Protein AF-A0A2B7ZY44-F1 (afdb_monomer)

Mean predicted aligned error: 7.2 Å

Sequence (110 aa):
MVDVSFASPPEVPRKINFAGMVLTLSEAARRDIQHDVNLICGHEKYFNVKAERAKTYFPIIKQIFEREGLPEDFKYLAIQESALIGDAVSVSNAVGFWQFKDYTAREIGL

Nearest PDB structures (foldseek):
  8rhf-assembly1_B  TM=7.765E-01  e=8.095E-03  Pseudomonas aeruginosa
  8rhi-assembly1_B  TM=7.662E-01  e=9.803E-03  Pseudomonas aeruginosa
  8rhf-assembly2_A  TM=7.802E-01  e=1.265E-02  Pseudomonas aeruginosa
  8rhi-assembly1_A  TM=7.709E-01  e=1.741E-02  Pseudomonas aeruginosa
  8rhe-assembly2_B  TM=8.180E-01  e=3.992E-02  Pseudomonas aeruginosa

Radius of gyration: 16.09 Å; Cα contacts (8 Å, |Δi|>4): 109; chains: 1; bounding box: 40×32×36 Å

Secondary structure (DSSP, 8-state):
------SSPPPPPSEEEETTEEEE--HHHHHHHHHHHHHHHH-HHHHHHHHHHHHHHHHHHHHHHHHHT--GGGHHHHHHHHTT-TT-B-TT-EETTTTEEHHHHHHTT-

pLDDT: mean 84.6, std 13.97, range [46.88, 97.88]

Solvent-accessible surface area (backbone atoms only — not comparable to full-atom values): 6456 Å² total; per-residue (Å²): 135,84,81,85,74,69,98,59,67,78,80,64,64,56,61,47,80,54,69,93,38,81,46,74,52,50,76,65,55,34,52,56,52,36,51,52,45,44,57,47,59,71,36,53,71,64,42,47,57,43,51,56,42,44,68,68,45,46,66,57,52,44,57,51,25,61,73,73,72,45,57,68,59,58,62,58,50,25,45,72,60,35,53,61,30,69,81,36,67,48,100,80,56,18,43,22,32,70,43,50,37,65,77,59,34,56,75,75,77,91

Structure (mmCIF, N/CA/C/O backbone):
data_AF-A0A2B7ZY44-F1
#
_entry.id   AF-A0A2B7ZY44-F1
#
loop_
_atom_site.group_PDB
_atom_site.id
_atom_site.type_symbol
_atom_site.label_atom_id
_atom_site.label_alt_id
_atom_site.label_comp_id
_atom_site.label_asym_id
_atom_site.label_entity_id
_atom_site.label_seq_id
_atom_site.pdbx_PDB_ins_code
_atom_site.Cartn_x
_atom_site.Cartn_y
_atom_site.Cartn_z
_atom_site.occupancy
_atom_site.B_iso_or_equiv
_atom_site.auth_seq_id
_atom_site.auth_comp_id
_atom_site.auth_asym_id
_atom_site.auth_atom_id
_atom_site.pdbx_PDB_model_num
ATOM 1 N N . MET A 1 1 ? 14.589 -7.736 17.631 1.00 46.88 1 MET A N 1
ATOM 2 C CA . MET A 1 1 ? 14.375 -7.022 16.357 1.00 46.88 1 MET A CA 1
ATOM 3 C C . MET A 1 1 ? 14.552 -8.062 15.265 1.00 46.88 1 MET A C 1
ATOM 5 O O . MET A 1 1 ? 15.620 -8.652 15.211 1.00 46.88 1 MET A O 1
ATOM 9 N N . VAL A 1 2 ? 13.487 -8.421 14.544 1.00 48.19 2 VAL A N 1
ATOM 10 C CA . VAL A 1 2 ? 13.581 -9.408 13.454 1.00 48.19 2 VAL A CA 1
ATOM 11 C C . VAL A 1 2 ? 13.932 -8.624 12.205 1.00 48.19 2 VAL A C 1
ATOM 13 O O . VAL A 1 2 ? 13.101 -7.850 11.736 1.00 48.19 2 VAL A O 1
ATOM 16 N N . ASP A 1 3 ? 15.159 -8.786 11.727 1.00 55.78 3 ASP A N 1
ATOM 17 C CA . ASP A 1 3 ? 15.598 -8.165 10.486 1.00 55.78 3 ASP A CA 1
ATOM 18 C C . ASP A 1 3 ? 14.873 -8.842 9.324 1.00 55.78 3 ASP A C 1
ATOM 20 O O . ASP A 1 3 ? 14.974 -10.061 9.155 1.00 55.78 3 ASP A O 1
ATOM 24 N N . VAL A 1 4 ? 14.068 -8.089 8.576 1.00 59.41 4 VAL A N 1
ATOM 25 C CA . VAL A 1 4 ? 13.436 -8.620 7.368 1.00 59.41 4 VAL A CA 1
ATOM 26 C C . VAL A 1 4 ? 14.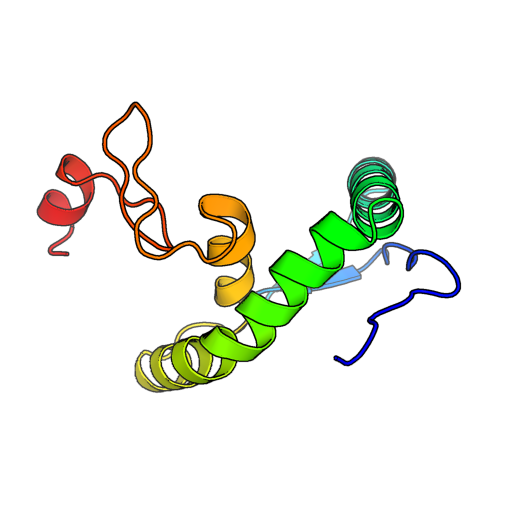374 -8.314 6.212 1.00 59.41 4 VAL A C 1
ATOM 28 O O . VAL A 1 4 ? 14.156 -7.384 5.440 1.00 59.41 4 VAL A O 1
ATOM 31 N N . SER A 1 5 ? 15.445 -9.097 6.116 1.00 57.38 5 SER A N 1
ATOM 32 C CA . SER A 1 5 ? 16.387 -9.014 5.008 1.00 57.38 5 SER A CA 1
ATOM 33 C C . SER A 1 5 ? 15.917 -9.907 3.859 1.00 57.38 5 SER A C 1
ATOM 35 O O . SER A 1 5 ? 15.656 -11.103 4.016 1.00 57.38 5 SER A O 1
ATOM 37 N N . PHE A 1 6 ? 15.778 -9.319 2.671 1.00 59.75 6 PHE A N 1
ATOM 38 C CA . PHE A 1 6 ? 15.565 -10.086 1.448 1.00 59.75 6 PHE A CA 1
ATOM 39 C C . PHE A 1 6 ? 16.926 -10.455 0.859 1.00 59.75 6 PHE A C 1
ATOM 41 O O . PHE A 1 6 ? 17.719 -9.574 0.544 1.00 59.75 6 PHE A O 1
ATOM 48 N N . ALA A 1 7 ? 17.188 -11.751 0.655 1.00 65.69 7 ALA A N 1
ATOM 49 C CA . ALA A 1 7 ? 18.392 -12.208 -0.051 1.00 65.69 7 ALA A CA 1
ATOM 50 C C . ALA A 1 7 ? 18.439 -11.711 -1.516 1.00 65.69 7 ALA A C 1
ATOM 52 O O . ALA A 1 7 ? 19.513 -11.545 -2.084 1.00 65.69 7 ALA A O 1
ATOM 53 N N . SER A 1 8 ? 17.266 -11.459 -2.110 1.00 76.00 8 SER A N 1
ATOM 54 C CA . SER A 1 8 ? 17.044 -10.754 -3.378 1.00 76.00 8 SER A CA 1
ATOM 55 C C . SER A 1 8 ? 15.618 -10.183 -3.376 1.00 76.00 8 SER A C 1
ATOM 57 O O . SER A 1 8 ? 14.734 -10.827 -2.798 1.00 76.00 8 SER A O 1
ATOM 59 N N . PRO A 1 9 ? 15.350 -9.023 -4.012 1.00 85.50 9 PRO A N 1
ATOM 60 C CA . PRO A 1 9 ? 13.987 -8.535 -4.200 1.00 85.50 9 PRO A CA 1
ATOM 61 C C . PRO A 1 9 ? 13.110 -9.590 -4.899 1.00 85.50 9 PRO A C 1
ATOM 63 O O . PRO A 1 9 ? 13.607 -10.302 -5.778 1.00 85.50 9 PRO A O 1
ATOM 66 N N . PRO A 1 10 ? 11.824 -9.717 -4.523 1.00 91.50 10 PRO A N 1
ATOM 67 C CA . PRO A 1 10 ? 10.913 -10.652 -5.170 1.00 91.50 10 PRO A CA 1
ATOM 68 C C . PRO A 1 10 ? 10.600 -10.224 -6.609 1.00 91.50 10 PRO A C 1
ATOM 70 O O . PRO A 1 10 ? 10.534 -9.033 -6.921 1.00 91.50 10 PRO A O 1
ATOM 73 N N . GLU A 1 11 ? 10.357 -11.202 -7.483 1.00 94.88 11 GLU A N 1
ATOM 74 C CA . GLU A 1 11 ? 9.883 -10.931 -8.841 1.00 94.88 11 GLU A CA 1
ATOM 75 C C . GLU A 1 11 ? 8.369 -10.705 -8.876 1.00 94.88 11 GLU A C 1
ATOM 77 O O . GLU A 1 11 ? 7.589 -11.465 -8.294 1.00 94.88 11 GLU A O 1
ATOM 82 N N . VAL A 1 12 ? 7.937 -9.682 -9.613 1.00 96.00 12 VAL A N 1
ATOM 83 C CA . VAL A 1 12 ? 6.521 -9.357 -9.793 1.00 96.00 12 VAL A CA 1
ATOM 84 C C . VAL A 1 12 ? 5.872 -10.374 -10.740 1.00 96.00 12 VAL A C 1
ATOM 86 O O . VAL A 1 12 ? 6.234 -10.452 -11.928 1.00 96.00 12 VAL A O 1
ATOM 89 N N . PRO A 1 13 ? 4.879 -11.151 -10.269 1.00 96.81 13 PRO A N 1
ATOM 90 C CA . PRO A 1 13 ? 4.237 -12.172 -11.084 1.00 96.81 13 PRO A CA 1
ATOM 91 C C . PRO A 1 13 ? 3.311 -11.546 -12.134 1.00 96.81 13 PRO A C 1
ATOM 93 O O . PRO A 1 13 ? 2.869 -10.408 -12.020 1.00 96.81 13 PRO A O 1
ATOM 96 N N . ARG A 1 14 ? 2.953 -12.318 -13.166 1.00 97.25 14 ARG A N 1
ATOM 97 C CA . ARG A 1 14 ? 1.976 -11.883 -14.182 1.00 97.25 14 ARG A CA 1
ATOM 98 C C . ARG A 1 14 ? 0.540 -11.840 -13.661 1.00 97.25 14 ARG A C 1
ATOM 100 O O . ARG A 1 14 ? -0.286 -11.119 -14.214 1.00 97.25 14 ARG A O 1
ATOM 107 N N . LYS A 1 15 ? 0.223 -12.634 -12.640 1.00 97.44 15 LYS A N 1
ATOM 108 C CA . LYS A 1 15 ? -1.103 -12.684 -12.024 1.00 97.44 15 LYS A CA 1
ATOM 109 C C . LYS A 1 15 ? -0.983 -12.450 -10.528 1.00 97.44 15 LYS A C 1
ATOM 111 O O . LYS A 1 15 ? -0.124 -13.058 -9.896 1.00 97.44 15 LYS A O 1
ATOM 116 N N . ILE A 1 16 ? -1.865 -11.620 -9.987 1.00 95.25 16 ILE A N 1
ATOM 117 C CA . ILE A 1 16 ? -2.006 -11.387 -8.547 1.00 95.25 16 ILE A CA 1
ATOM 118 C C . ILE A 1 16 ? -3.476 -11.514 -8.157 1.00 95.25 16 ILE A C 1
ATOM 120 O O . ILE A 1 16 ? -4.357 -11.200 -8.956 1.00 95.25 16 ILE A O 1
ATOM 124 N N . ASN A 1 17 ? -3.737 -11.992 -6.943 1.00 94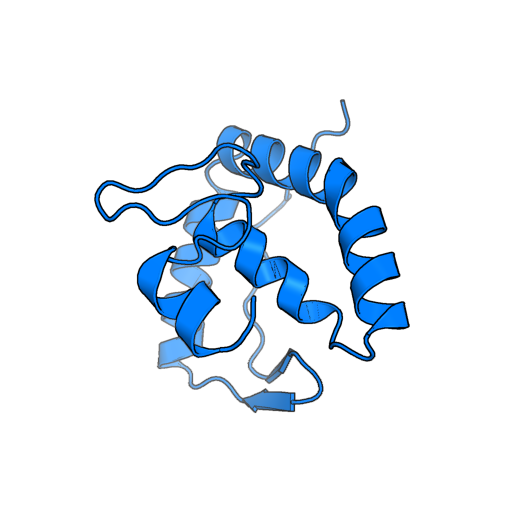.69 17 ASN A N 1
ATOM 125 C CA . ASN A 1 17 ? -5.054 -11.878 -6.327 1.00 94.69 17 ASN A CA 1
ATOM 126 C C . ASN A 1 17 ? -5.036 -10.638 -5.431 1.00 94.69 17 ASN A C 1
ATOM 128 O O . ASN A 1 17 ? -4.112 -10.489 -4.634 1.00 94.69 17 ASN A O 1
ATOM 132 N N . PHE A 1 18 ? -6.006 -9.749 -5.605 1.00 92.88 18 PHE A N 1
ATOM 133 C CA . PHE A 1 18 ? -6.153 -8.554 -4.790 1.00 92.88 18 PHE A CA 1
ATOM 134 C C . PHE A 1 18 ? -7.631 -8.232 -4.604 1.00 92.88 18 PHE A C 1
ATOM 136 O O . PHE A 1 18 ? -8.361 -8.056 -5.581 1.00 92.88 18 PHE A O 1
ATOM 143 N N . ALA A 1 19 ? -8.071 -8.152 -3.352 1.00 91.44 19 ALA A N 1
ATOM 144 C CA . ALA A 1 19 ? -9.446 -7.857 -2.964 1.00 91.44 19 ALA A CA 1
ATOM 145 C C . ALA A 1 19 ? -10.481 -8.769 -3.657 1.00 91.44 19 ALA A C 1
ATOM 147 O O . ALA A 1 19 ? -11.537 -8.320 -4.096 1.00 91.44 19 ALA A O 1
ATOM 148 N N . GLY A 1 20 ? -10.153 -10.060 -3.796 1.00 90.12 20 GLY A N 1
ATOM 149 C CA . GLY A 1 20 ? -11.003 -11.054 -4.462 1.00 90.12 20 GLY A CA 1
ATOM 150 C C . GLY A 1 20 ? -10.973 -11.005 -5.995 1.00 90.12 20 GLY A C 1
ATOM 151 O O . GLY A 1 20 ? -11.672 -11.783 -6.642 1.00 90.12 20 GLY A O 1
ATOM 152 N N . MET A 1 21 ? -10.161 -10.129 -6.591 1.00 93.06 21 MET A N 1
ATOM 153 C CA . MET A 1 21 ? -9.986 -10.021 -8.037 1.00 93.06 21 MET A CA 1
ATOM 154 C C . MET A 1 21 ? -8.676 -10.665 -8.480 1.00 93.06 21 MET A C 1
ATOM 156 O O . MET A 1 21 ? -7.616 -10.415 -7.909 1.00 93.06 21 MET A O 1
ATOM 160 N N . VAL A 1 22 ? -8.722 -11.439 -9.566 1.00 95.88 22 VAL A N 1
ATOM 161 C CA . VAL A 1 22 ? -7.509 -11.911 -10.245 1.00 95.88 22 VAL A CA 1
ATOM 162 C C . VAL A 1 22 ? -7.087 -10.867 -11.271 1.00 95.88 22 VAL A C 1
ATOM 164 O O . VAL A 1 22 ? -7.677 -10.757 -12.346 1.00 95.88 22 VAL A O 1
ATOM 167 N N . LEU A 1 23 ? -6.040 -10.114 -10.955 1.00 94.88 23 LEU A N 1
ATOM 168 C CA . LEU A 1 23 ? -5.465 -9.124 -11.857 1.00 94.88 23 LEU A CA 1
ATOM 169 C C . LEU A 1 23 ? -4.417 -9.797 -12.742 1.00 94.88 23 LEU A C 1
ATOM 171 O O . LEU A 1 23 ? -3.544 -10.514 -12.254 1.00 94.88 23 LEU A O 1
ATOM 175 N N . THR A 1 24 ? -4.493 -9.559 -14.051 1.00 97.25 24 THR A N 1
ATOM 176 C CA . THR A 1 24 ? -3.451 -9.963 -15.004 1.00 97.25 24 THR A CA 1
ATOM 177 C C . THR A 1 24 ? -2.670 -8.725 -15.417 1.00 97.25 24 THR A C 1
ATOM 179 O O . THR A 1 24 ? -3.207 -7.839 -16.075 1.00 97.25 24 THR A O 1
ATOM 182 N N . LEU A 1 25 ? -1.402 -8.667 -15.026 1.00 96.81 25 LEU A N 1
ATOM 183 C CA . LEU A 1 25 ? -0.530 -7.527 -15.267 1.00 96.81 25 LEU A CA 1
ATOM 184 C C . LEU A 1 25 ? 0.068 -7.602 -16.675 1.00 96.81 25 LEU A C 1
ATOM 186 O O . LEU A 1 25 ? 0.521 -8.661 -17.121 1.00 96.81 25 LEU A O 1
ATOM 190 N N . SER A 1 26 ? 0.076 -6.467 -17.375 1.00 97.88 26 SER A N 1
ATOM 191 C CA . SER A 1 26 ? 0.816 -6.323 -18.629 1.00 97.88 26 SER A CA 1
ATOM 192 C C . SER A 1 26 ? 2.320 -6.309 -18.356 1.00 97.88 26 SER A C 1
ATOM 194 O O . SER A 1 26 ? 2.759 -5.978 -17.257 1.00 97.88 26 SER A O 1
ATOM 196 N N . GLU A 1 27 ? 3.138 -6.613 -19.362 1.00 97.19 27 GLU A N 1
ATOM 197 C CA . GLU A 1 27 ? 4.598 -6.567 -19.197 1.00 97.19 27 GLU A CA 1
ATOM 198 C C . GLU A 1 27 ? 5.113 -5.156 -18.874 1.00 97.19 27 GLU A C 1
ATOM 200 O O . GLU A 1 27 ? 6.122 -5.021 -18.192 1.00 97.19 27 GLU A O 1
ATOM 205 N N . ALA A 1 28 ? 4.416 -4.104 -19.317 1.00 97.50 28 ALA A N 1
ATOM 206 C CA . ALA A 1 28 ? 4.721 -2.735 -18.903 1.00 97.50 28 ALA A CA 1
ATOM 207 C C . ALA A 1 28 ? 4.461 -2.538 -17.403 1.00 97.50 28 ALA A C 1
ATOM 209 O O . ALA A 1 28 ? 5.389 -2.213 -16.673 1.00 97.50 28 ALA A O 1
ATOM 210 N N . ALA A 1 29 ? 3.254 -2.870 -16.930 1.00 96.50 29 ALA A N 1
ATOM 211 C CA . ALA A 1 29 ? 2.903 -2.750 -15.516 1.00 96.50 29 ALA A CA 1
ATOM 212 C C . ALA A 1 29 ? 3.824 -3.585 -14.614 1.00 96.50 29 ALA A C 1
ATOM 214 O O . ALA A 1 29 ? 4.225 -3.133 -13.548 1.00 96.50 29 ALA A O 1
ATOM 215 N N . ARG A 1 30 ? 4.211 -4.793 -15.045 1.00 97.88 30 ARG A N 1
ATOM 216 C CA . ARG A 1 30 ? 5.167 -5.627 -14.303 1.00 97.88 30 ARG A CA 1
ATOM 217 C C . ARG A 1 30 ? 6.529 -4.959 -14.161 1.00 97.88 30 ARG A C 1
ATOM 219 O O . ARG A 1 30 ? 7.109 -5.052 -13.088 1.00 97.88 30 ARG A O 1
ATOM 226 N N . ARG A 1 31 ? 7.038 -4.298 -15.207 1.00 97.75 31 ARG A N 1
ATOM 227 C CA . ARG A 1 31 ? 8.312 -3.564 -15.129 1.00 97.75 31 ARG A CA 1
ATOM 228 C C . ARG A 1 31 ? 8.224 -2.384 -14.171 1.00 97.75 31 ARG A C 1
ATOM 230 O O . ARG A 1 31 ? 9.132 -2.221 -13.363 1.00 97.75 31 ARG A O 1
ATOM 237 N N . ASP A 1 32 ? 7.137 -1.621 -14.236 1.00 97.31 32 ASP A N 1
ATOM 238 C CA . ASP A 1 32 ? 6.936 -0.455 -13.373 1.00 97.31 32 ASP A CA 1
ATOM 239 C C . ASP A 1 32 ? 6.842 -0.889 -11.900 1.00 97.31 32 ASP A C 1
ATOM 241 O O . ASP A 1 32 ? 7.590 -0.408 -11.055 1.00 97.31 32 ASP A O 1
ATOM 245 N N . ILE A 1 33 ? 6.031 -1.910 -11.603 1.00 95.94 33 ILE A N 1
ATOM 246 C CA . ILE A 1 33 ? 5.912 -2.459 -10.244 1.00 95.94 33 ILE A CA 1
ATOM 247 C C . ILE A 1 33 ? 7.239 -3.087 -9.790 1.00 95.94 33 ILE A C 1
ATOM 249 O O . ILE A 1 33 ? 7.616 -2.954 -8.629 1.00 95.94 33 ILE A O 1
ATOM 253 N N . GLN A 1 34 ? 7.983 -3.759 -10.677 1.00 97.12 34 GLN A N 1
ATOM 254 C CA . GLN A 1 34 ? 9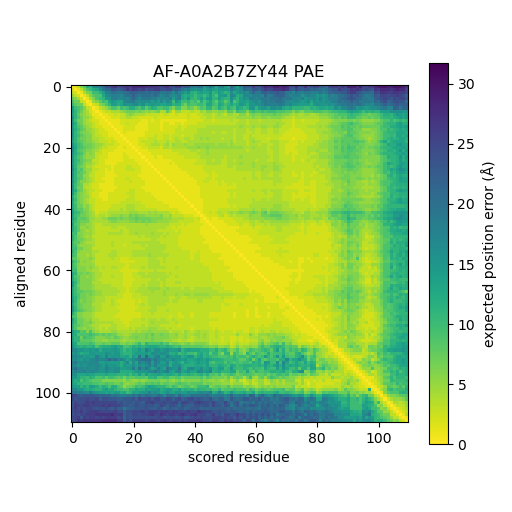.280 -4.345 -10.321 1.00 97.12 34 GLN A CA 1
ATOM 255 C C . GLN A 1 34 ? 10.300 -3.268 -9.951 1.00 97.12 34 GLN A C 1
ATOM 257 O O . GLN A 1 34 ? 11.102 -3.474 -9.040 1.00 97.12 34 GLN A O 1
ATOM 262 N N . HIS A 1 35 ? 10.277 -2.126 -10.640 1.00 96.19 35 HIS A N 1
ATOM 263 C CA . HIS A 1 35 ? 11.115 -0.987 -10.293 1.00 96.19 35 HIS A CA 1
ATOM 264 C C . HIS A 1 35 ? 10.839 -0.523 -8.857 1.00 96.19 35 HIS A C 1
ATOM 266 O O . HIS A 1 35 ? 11.775 -0.426 -8.062 1.00 96.19 35 HIS A O 1
ATOM 272 N N . ASP A 1 36 ? 9.567 -0.357 -8.493 1.00 93.69 36 ASP A N 1
ATOM 273 C CA . ASP A 1 36 ? 9.167 0.028 -7.136 1.00 93.69 36 ASP A CA 1
ATOM 274 C C . ASP A 1 36 ? 9.552 -1.029 -6.092 1.00 93.69 36 ASP A C 1
ATOM 276 O O . ASP A 1 36 ? 10.088 -0.691 -5.035 1.00 93.69 36 ASP A O 1
ATOM 280 N N . VAL A 1 37 ? 9.351 -2.317 -6.392 1.00 93.62 37 VAL A N 1
ATOM 281 C CA . VAL A 1 37 ? 9.773 -3.430 -5.522 1.00 93.62 37 VAL A CA 1
ATOM 282 C C . VAL A 1 37 ? 11.277 -3.373 -5.261 1.00 93.62 37 VAL A C 1
ATOM 284 O O . VAL A 1 37 ? 11.706 -3.465 -4.111 1.00 93.62 37 VAL A O 1
ATOM 287 N N . ASN A 1 38 ? 12.083 -3.156 -6.301 1.00 93.38 38 ASN A N 1
ATOM 288 C CA . ASN A 1 38 ? 13.533 -3.054 -6.170 1.00 93.38 38 ASN A CA 1
ATOM 289 C C . ASN A 1 38 ? 13.942 -1.845 -5.314 1.00 93.38 38 ASN A C 1
ATOM 291 O O . ASN A 1 38 ? 14.805 -1.980 -4.447 1.00 93.38 38 ASN A O 1
ATOM 295 N N . LEU A 1 39 ? 13.309 -0.683 -5.513 1.00 91.75 39 LEU A N 1
ATOM 296 C CA . LEU A 1 39 ? 13.571 0.523 -4.718 1.00 91.75 39 LEU A CA 1
ATOM 297 C C . LEU A 1 39 ? 13.197 0.346 -3.243 1.00 91.75 39 LEU A C 1
ATOM 299 O O . LEU A 1 39 ? 13.914 0.818 -2.359 1.00 91.75 39 LEU A O 1
ATOM 303 N N . ILE A 1 40 ? 12.077 -0.320 -2.966 1.00 89.44 40 ILE A N 1
ATOM 304 C CA . ILE A 1 40 ? 11.603 -0.572 -1.604 1.00 89.44 40 ILE A CA 1
ATOM 305 C C . ILE A 1 40 ? 12.524 -1.572 -0.897 1.00 89.44 40 ILE A C 1
ATOM 307 O O . ILE A 1 40 ? 12.958 -1.306 0.223 1.00 89.44 40 ILE A O 1
ATOM 311 N N . CYS A 1 41 ? 12.857 -2.691 -1.546 1.00 87.75 41 CYS A N 1
ATOM 312 C CA . CYS A 1 41 ? 13.737 -3.718 -0.984 1.00 87.75 41 CYS A CA 1
ATOM 313 C C . CYS A 1 41 ? 15.194 -3.247 -0.857 1.00 87.75 41 CYS A C 1
ATOM 315 O O . CYS A 1 41 ? 15.890 -3.685 0.053 1.00 87.75 41 CYS A O 1
ATOM 317 N N . GLY A 1 42 ? 15.652 -2.336 -1.723 1.00 87.81 42 GLY A N 1
ATOM 318 C CA . GLY A 1 42 ? 16.990 -1.741 -1.644 1.00 87.81 42 GLY A CA 1
ATOM 319 C C . GLY A 1 42 ? 17.180 -0.774 -0.468 1.00 87.81 42 GLY A C 1
ATOM 320 O O . GLY A 1 42 ? 18.313 -0.501 -0.078 1.00 87.81 42 GLY A O 1
ATOM 321 N N . HIS A 1 43 ? 16.094 -0.277 0.134 1.00 89.31 43 HIS A N 1
ATOM 322 C CA . HIS A 1 43 ? 16.127 0.617 1.294 1.00 89.31 43 HIS A CA 1
ATOM 323 C C . HIS A 1 43 ? 15.686 -0.104 2.577 1.00 89.31 43 HIS A C 1
ATOM 325 O O . HIS A 1 43 ? 14.620 0.170 3.133 1.00 89.31 43 HIS A O 1
ATOM 331 N N . GLU A 1 44 ? 16.543 -0.988 3.090 1.00 86.56 44 GLU A N 1
ATOM 332 C CA . GLU A 1 44 ? 16.267 -1.874 4.234 1.00 86.56 44 GLU A CA 1
ATOM 333 C C . GLU A 1 44 ? 15.684 -1.149 5.457 1.00 86.56 44 GLU A C 1
ATOM 335 O O . GLU A 1 44 ? 14.651 -1.547 5.991 1.00 86.56 44 GLU A O 1
ATOM 340 N N . LYS A 1 45 ? 16.265 -0.013 5.868 1.00 87.38 45 LYS A N 1
ATOM 341 C CA . LYS A 1 45 ? 15.747 0.768 7.006 1.00 87.38 45 LYS A CA 1
ATOM 342 C C . LYS A 1 45 ? 14.312 1.254 6.776 1.00 87.38 45 LYS A C 1
ATOM 344 O O . LYS A 1 45 ? 13.490 1.199 7.689 1.00 87.38 45 LYS A O 1
ATOM 349 N N . TYR A 1 46 ? 14.014 1.752 5.576 1.00 86.88 46 TYR A N 1
ATOM 350 C CA . TYR A 1 46 ? 12.680 2.244 5.228 1.00 86.88 46 TYR A CA 1
ATOM 351 C C . TYR A 1 46 ? 11.663 1.099 5.203 1.00 86.88 46 TYR A C 1
ATOM 353 O O . TYR A 1 46 ? 10.565 1.233 5.748 1.00 86.88 46 TYR A O 1
ATOM 361 N N . PHE A 1 47 ? 12.056 -0.041 4.631 1.00 89.69 47 PHE A N 1
ATOM 362 C CA . PHE A 1 47 ? 11.248 -1.252 4.616 1.00 89.69 47 PHE A CA 1
ATOM 363 C C . PHE A 1 47 ? 10.958 -1.760 6.034 1.00 89.69 47 PHE A C 1
ATOM 365 O O . PHE A 1 47 ? 9.794 -1.926 6.400 1.00 89.69 47 PHE A O 1
ATOM 372 N N . ASN A 1 48 ? 11.996 -1.925 6.857 1.00 90.12 48 ASN A N 1
ATOM 373 C CA . ASN A 1 48 ? 11.889 -2.449 8.216 1.00 90.12 48 ASN A CA 1
ATOM 374 C C . ASN A 1 48 ? 10.971 -1.583 9.092 1.00 90.12 48 ASN A C 1
ATOM 376 O O . ASN A 1 48 ? 10.120 -2.117 9.800 1.00 90.12 48 ASN A O 1
ATOM 380 N N . VAL A 1 49 ? 11.047 -0.249 8.993 1.00 90.56 49 VAL A N 1
ATOM 381 C CA . VAL A 1 49 ? 10.132 0.648 9.728 1.00 90.56 49 VAL A CA 1
ATOM 382 C C . VAL A 1 49 ? 8.668 0.393 9.355 1.00 90.56 49 VAL A C 1
ATOM 384 O O . VAL A 1 49 ? 7.809 0.325 10.237 1.00 90.56 49 VAL A O 1
ATOM 387 N N . LYS A 1 50 ? 8.360 0.226 8.064 1.00 90.06 50 LYS A N 1
ATOM 388 C CA . LYS A 1 50 ? 6.994 -0.086 7.616 1.00 90.06 50 LYS A CA 1
ATOM 389 C C . LYS A 1 50 ? 6.560 -1.488 8.034 1.00 90.06 50 LYS A C 1
ATOM 391 O O . LYS A 1 50 ? 5.423 -1.658 8.467 1.00 90.06 50 LYS A O 1
ATOM 396 N N . ALA A 1 51 ? 7.454 -2.469 7.940 1.00 91.25 51 ALA A N 1
ATOM 397 C CA . ALA A 1 51 ? 7.185 -3.845 8.337 1.00 91.25 51 ALA A CA 1
ATOM 398 C C . ALA A 1 51 ? 6.841 -3.946 9.833 1.00 91.25 51 ALA A C 1
ATOM 400 O O . ALA A 1 51 ? 5.871 -4.609 10.190 1.00 91.25 51 ALA A O 1
ATOM 401 N N . GLU A 1 52 ? 7.562 -3.240 10.707 1.00 92.06 52 GLU A N 1
ATOM 402 C CA . GLU A 1 52 ? 7.270 -3.214 12.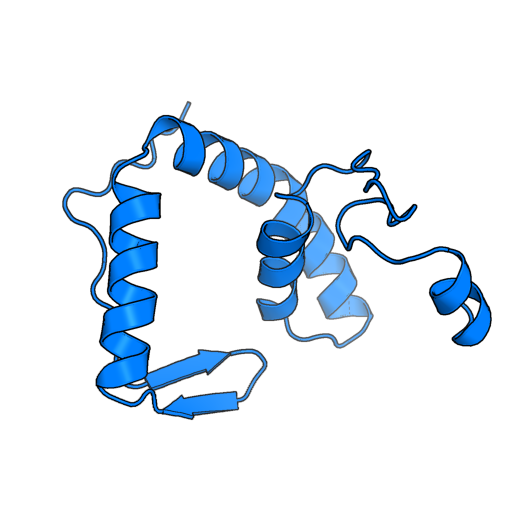148 1.00 92.06 52 GLU A CA 1
ATOM 403 C C . GLU A 1 52 ? 5.918 -2.551 12.468 1.00 92.06 52 GLU A C 1
ATOM 405 O O . GLU A 1 52 ? 5.150 -3.048 13.299 1.00 92.06 52 GLU A O 1
ATOM 410 N N . ARG A 1 53 ? 5.558 -1.476 11.756 1.00 92.38 53 ARG A N 1
ATOM 411 C CA . ARG A 1 53 ? 4.220 -0.872 11.884 1.00 92.38 53 ARG A CA 1
ATOM 412 C C . ARG A 1 53 ? 3.128 -1.815 11.396 1.00 92.38 53 ARG A C 1
ATOM 414 O O . ARG A 1 53 ? 2.115 -1.971 12.071 1.00 92.38 53 ARG A O 1
ATOM 421 N N . ALA A 1 54 ? 3.340 -2.481 10.263 1.00 93.31 54 ALA A N 1
ATOM 422 C CA . ALA A 1 54 ? 2.406 -3.469 9.738 1.00 93.31 54 ALA A CA 1
ATOM 423 C C . ALA A 1 54 ? 2.191 -4.614 10.736 1.00 93.31 54 ALA A C 1
ATOM 425 O O . ALA A 1 54 ? 1.048 -4.950 11.025 1.00 93.31 54 ALA A O 1
ATOM 426 N N . LYS A 1 55 ? 3.260 -5.148 11.345 1.00 92.88 55 LYS A N 1
ATOM 427 C CA . LYS A 1 55 ? 3.161 -6.170 12.406 1.00 92.88 55 LYS A CA 1
ATOM 428 C C . LYS A 1 55 ? 2.300 -5.702 13.582 1.00 92.88 55 LYS A C 1
ATOM 430 O O . LYS A 1 55 ? 1.518 -6.487 14.106 1.00 92.88 55 LYS A O 1
ATOM 435 N N . THR A 1 56 ? 2.423 -4.432 13.964 1.00 92.94 56 THR A N 1
ATOM 436 C CA . THR A 1 56 ? 1.647 -3.838 15.062 1.00 92.94 56 THR A CA 1
ATOM 437 C C . THR A 1 56 ? 0.169 -3.651 14.701 1.00 92.94 56 THR A C 1
ATOM 439 O O . THR A 1 56 ? -0.705 -4.024 15.480 1.00 92.94 56 THR A O 1
ATOM 442 N N . TYR A 1 57 ? -0.134 -3.086 13.527 1.00 93.62 57 TYR A N 1
ATOM 443 C CA . TYR A 1 57 ? -1.490 -2.620 13.201 1.00 93.62 57 TYR A CA 1
ATOM 444 C C . TYR A 1 57 ? -2.320 -3.588 12.353 1.00 93.62 57 TYR A C 1
ATOM 446 O O . TYR A 1 57 ? -3.546 -3.582 12.457 1.00 93.62 57 TYR A O 1
ATOM 454 N N . PHE A 1 58 ? -1.702 -4.445 11.536 1.00 95.44 58 PHE A N 1
ATOM 455 C CA . PHE A 1 58 ? -2.439 -5.378 10.675 1.00 95.44 58 PHE A CA 1
ATOM 456 C C . PHE A 1 58 ? -3.372 -6.328 11.432 1.00 95.44 58 PHE A C 1
ATOM 458 O O . PHE A 1 58 ? -4.470 -6.543 10.924 1.00 95.44 58 PHE A O 1
ATOM 465 N N . PRO A 1 59 ? -3.025 -6.870 12.618 1.00 95.94 59 PRO A N 1
ATOM 466 C CA . PRO A 1 59 ? -3.957 -7.709 13.370 1.00 95.94 59 PRO A CA 1
ATOM 467 C C . PRO A 1 59 ? -5.249 -6.971 13.742 1.00 95.94 59 PRO A C 1
ATOM 469 O O . PRO A 1 59 ? -6.333 -7.533 13.619 1.00 95.94 59 PRO A O 1
ATOM 472 N N . ILE A 1 60 ? -5.140 -5.698 14.134 1.00 94.31 60 ILE A N 1
ATOM 473 C CA . ILE A 1 60 ? -6.287 -4.857 14.502 1.00 94.31 60 ILE A CA 1
ATOM 474 C C . ILE A 1 60 ? -7.130 -4.551 13.260 1.00 94.31 60 ILE A C 1
ATOM 476 O O . ILE A 1 60 ? -8.342 -4.751 13.272 1.00 94.31 60 ILE A O 1
ATOM 480 N N . ILE A 1 61 ? -6.488 -4.116 12.169 1.00 93.75 61 ILE A N 1
ATOM 481 C CA . ILE A 1 61 ? -7.171 -3.809 10.902 1.00 93.75 61 ILE A CA 1
ATOM 482 C C . ILE A 1 61 ? -7.905 -5.047 10.378 1.00 93.75 61 ILE A C 1
ATOM 484 O O . ILE A 1 61 ? -9.067 -4.949 9.998 1.00 93.75 61 ILE A O 1
ATOM 488 N N . LYS A 1 62 ? -7.260 -6.218 10.417 1.00 94.75 62 LYS A N 1
ATOM 489 C CA . LYS A 1 62 ? -7.852 -7.487 9.988 1.00 94.75 62 LYS A CA 1
AT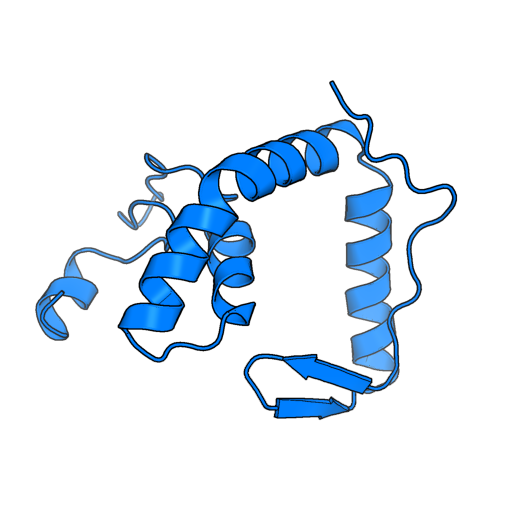OM 490 C C . LYS A 1 62 ? -9.117 -7.820 10.779 1.00 94.75 62 LYS A C 1
ATOM 492 O O . LYS A 1 62 ? -10.136 -8.110 10.168 1.00 94.75 62 LYS A O 1
ATOM 497 N N . GLN A 1 63 ? -9.074 -7.727 12.109 1.00 95.94 63 GLN A N 1
ATOM 498 C CA . GLN A 1 63 ? -10.244 -7.998 12.954 1.00 95.94 63 GLN A CA 1
ATOM 499 C C . GLN A 1 63 ? -11.425 -7.070 12.643 1.00 95.94 63 GLN A C 1
ATOM 501 O O . GLN A 1 63 ? -12.576 -7.502 12.670 1.00 95.94 63 GLN A O 1
ATOM 506 N N . ILE A 1 64 ? -11.149 -5.794 12.357 1.00 95.06 64 ILE A N 1
ATOM 507 C CA . ILE A 1 64 ? -12.182 -4.828 11.963 1.00 95.06 64 ILE A CA 1
ATOM 508 C C . ILE A 1 64 ? -12.736 -5.198 10.586 1.00 95.06 64 ILE A C 1
ATOM 510 O O . ILE A 1 64 ? -13.944 -5.288 10.418 1.00 95.06 64 ILE A O 1
ATOM 514 N N . PHE A 1 65 ? -11.872 -5.475 9.612 1.00 95.31 65 PHE A N 1
ATOM 515 C CA . PHE A 1 65 ? -12.299 -5.814 8.256 1.00 95.31 65 PHE A CA 1
ATOM 516 C C . PHE A 1 65 ? -13.131 -7.091 8.203 1.00 95.31 65 PHE A C 1
ATOM 518 O O . PHE A 1 65 ? -14.154 -7.111 7.531 1.00 95.31 65 PHE A O 1
ATOM 525 N N . GLU A 1 66 ? -12.755 -8.122 8.958 1.00 94.62 66 GLU A N 1
ATOM 526 C CA . GLU A 1 66 ? -13.547 -9.348 9.077 1.00 94.62 66 GLU A CA 1
ATOM 527 C C . GLU A 1 66 ? -14.946 -9.073 9.647 1.00 94.62 66 GLU A C 1
ATOM 529 O O . GLU A 1 66 ? -15.926 -9.622 9.147 1.00 94.62 66 GLU A O 1
ATOM 534 N N . ARG A 1 67 ? -15.057 -8.195 10.654 1.00 96.06 67 ARG A N 1
ATOM 535 C CA . ARG A 1 67 ? -16.347 -7.800 11.245 1.00 96.06 67 ARG A CA 1
ATOM 536 C C . ARG A 1 67 ? -17.231 -7.037 10.259 1.00 96.06 67 ARG A C 1
ATOM 538 O O . ARG A 1 67 ? -18.431 -7.282 10.220 1.00 96.06 67 ARG A O 1
ATOM 545 N N . GLU A 1 68 ? -16.635 -6.140 9.480 1.00 94.62 68 GLU A N 1
ATOM 546 C CA . GLU A 1 68 ? -17.340 -5.294 8.509 1.00 94.62 68 GLU A CA 1
ATOM 547 C C . GLU A 1 68 ? -17.509 -5.965 7.130 1.00 94.62 68 GLU A C 1
ATOM 549 O O . GLU A 1 68 ? -18.088 -5.381 6.217 1.00 94.62 68 GLU A O 1
ATOM 554 N N . GLY A 1 69 ? -17.001 -7.190 6.946 1.00 93.25 69 GLY A N 1
ATOM 555 C CA . GLY A 1 69 ? -17.06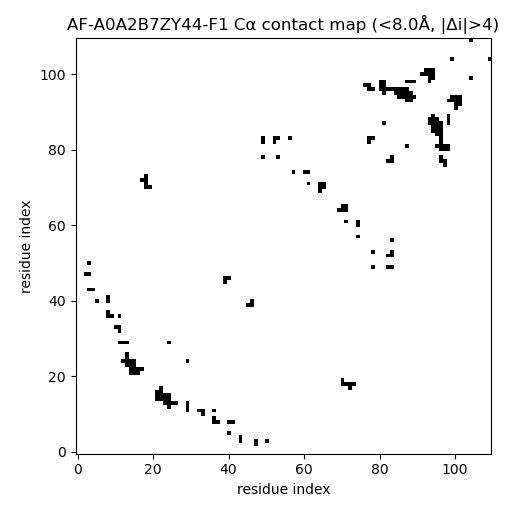9 -7.915 5.673 1.00 93.25 69 GLY A CA 1
ATOM 556 C C . GLY A 1 69 ? -16.194 -7.323 4.558 1.00 93.25 69 GLY A C 1
ATOM 557 O O . GLY A 1 69 ? -16.504 -7.493 3.379 1.00 93.25 69 GLY A O 1
ATOM 558 N N . LEU A 1 70 ? -15.111 -6.624 4.909 1.00 92.94 70 LEU A N 1
ATOM 559 C CA . LEU A 1 70 ? -14.187 -5.992 3.965 1.00 92.94 70 LEU A CA 1
ATOM 560 C C . LEU A 1 70 ? -13.038 -6.935 3.556 1.00 92.94 70 LEU A C 1
ATOM 562 O O . LEU A 1 70 ? -12.547 -7.708 4.383 1.00 92.94 70 LEU A O 1
ATOM 566 N N . PRO A 1 71 ? -12.536 -6.852 2.307 1.00 94.19 71 PRO A N 1
ATOM 567 C CA . PRO A 1 71 ? -11.357 -7.604 1.888 1.00 94.19 71 PRO A CA 1
ATOM 568 C C . PRO A 1 71 ? -10.106 -7.238 2.700 1.00 94.19 71 PRO A C 1
ATOM 570 O O . PRO A 1 71 ? -9.743 -6.066 2.810 1.00 94.19 71 PRO A O 1
ATOM 573 N N . GLU A 1 72 ? -9.389 -8.248 3.203 1.00 93.69 72 GLU A N 1
ATOM 574 C CA . GLU A 1 72 ? -8.181 -8.047 4.020 1.00 93.69 72 GLU A CA 1
ATOM 575 C C . GLU A 1 72 ? -7.091 -7.248 3.278 1.00 93.69 72 GLU A C 1
ATOM 577 O O . GLU A 1 72 ? -6.358 -6.472 3.894 1.00 93.69 72 GLU A O 1
ATOM 582 N N . ASP A 1 73 ? -7.014 -7.385 1.953 1.00 94.19 73 ASP A N 1
ATOM 583 C CA . ASP A 1 73 ? -6.020 -6.718 1.104 1.00 94.19 73 ASP A CA 1
ATOM 584 C C . ASP A 1 73 ? -6.108 -5.184 1.145 1.00 94.19 73 ASP A C 1
ATOM 586 O O . ASP A 1 73 ? -5.117 -4.495 0.895 1.00 94.19 73 ASP A O 1
ATOM 590 N N . PHE A 1 74 ? -7.246 -4.607 1.541 1.00 92.31 74 PHE A N 1
ATOM 591 C CA . PHE A 1 74 ? -7.368 -3.153 1.686 1.00 92.31 74 PHE A CA 1
ATOM 592 C C . PHE A 1 74 ? -6.459 -2.578 2.781 1.00 92.31 74 PHE A C 1
ATOM 594 O O . PHE A 1 74 ? -6.151 -1.387 2.754 1.00 92.31 74 PHE A O 1
ATOM 601 N N . LYS A 1 75 ? -5.927 -3.403 3.695 1.00 93.00 75 LYS A N 1
ATOM 602 C CA . LYS A 1 75 ? -4.971 -2.952 4.719 1.00 93.00 75 LYS A CA 1
ATOM 603 C C . LYS A 1 75 ? -3.686 -2.385 4.108 1.00 93.00 75 LYS A C 1
ATOM 605 O O . LYS A 1 75 ? -3.016 -1.570 4.739 1.00 93.00 75 LYS A O 1
ATOM 610 N N . TYR A 1 76 ? -3.341 -2.798 2.884 1.00 92.81 76 TYR A N 1
ATOM 611 C CA . TYR A 1 76 ? -2.172 -2.288 2.171 1.00 92.81 76 TYR A CA 1
ATOM 612 C C . TYR A 1 76 ? -2.351 -0.829 1.722 1.00 92.81 76 TYR A C 1
ATOM 614 O O . TYR A 1 76 ? -1.353 -0.118 1.615 1.00 92.81 76 TYR A O 1
ATOM 622 N N . LEU A 1 77 ? -3.591 -0.346 1.557 1.00 90.81 77 LEU A N 1
ATOM 623 C CA . LEU A 1 77 ? -3.862 1.064 1.247 1.00 90.81 77 LEU A CA 1
ATOM 624 C C . LEU A 1 77 ? -3.382 1.981 2.377 1.00 90.81 77 LEU A C 1
ATOM 626 O O . LEU A 1 77 ? -2.704 2.964 2.115 1.00 90.81 77 LEU A O 1
ATOM 630 N N . ALA A 1 78 ? -3.589 1.604 3.642 1.00 89.25 78 ALA A N 1
ATOM 631 C CA . ALA A 1 78 ? -3.098 2.384 4.783 1.00 89.25 78 ALA A CA 1
ATOM 632 C C . ALA A 1 78 ? -1.558 2.531 4.814 1.00 89.25 78 ALA A C 1
ATOM 634 O O . ALA A 1 78 ? -1.018 3.501 5.353 1.00 89.25 78 ALA A O 1
ATOM 635 N N . ILE A 1 79 ? -0.818 1.580 4.224 1.00 90.00 79 ILE A N 1
ATOM 636 C CA . ILE A 1 79 ? 0.636 1.718 4.048 1.00 90.00 79 ILE A CA 1
ATOM 637 C C . ILE A 1 79 ? 0.959 2.753 2.970 1.00 90.00 79 ILE A C 1
ATOM 639 O O . ILE A 1 79 ? 1.914 3.515 3.138 1.00 90.00 79 ILE A O 1
ATOM 643 N N . GLN A 1 80 ? 0.215 2.756 1.865 1.00 88.19 80 GLN A N 1
ATOM 644 C CA . GLN A 1 80 ? 0.435 3.696 0.771 1.00 88.19 80 GLN A CA 1
ATOM 645 C C . GLN A 1 80 ? 0.033 5.125 1.165 1.00 88.19 80 GLN A C 1
ATOM 647 O O . GLN A 1 80 ? 0.770 6.050 0.835 1.00 88.19 80 GLN A O 1
ATOM 652 N N . GLU A 1 81 ? -1.050 5.289 1.924 1.00 86.19 81 GLU A N 1
ATOM 653 C CA . GLU A 1 81 ? -1.590 6.602 2.287 1.00 86.19 81 GLU A CA 1
ATOM 654 C C . GLU A 1 81 ? -0.803 7.295 3.404 1.00 86.19 81 GLU A C 1
ATOM 656 O O . GLU A 1 81 ? -0.439 8.462 3.280 1.00 86.19 81 GLU A O 1
ATOM 661 N N . SER A 1 82 ? -0.493 6.594 4.501 1.00 85.31 82 SER A N 1
ATOM 662 C CA . SER A 1 82 ? 0.191 7.223 5.643 1.00 85.31 82 SER A CA 1
ATOM 663 C C . SER A 1 82 ? 1.401 6.459 6.167 1.00 85.31 82 SER A C 1
ATOM 665 O O . SER A 1 82 ? 2.010 6.868 7.155 1.00 85.31 82 SER A O 1
ATOM 667 N N . ALA A 1 83 ? 1.772 5.337 5.543 1.00 86.56 83 ALA A N 1
ATOM 668 C CA . ALA A 1 83 ? 2.750 4.397 6.093 1.00 86.56 83 ALA A CA 1
ATOM 669 C C . ALA A 1 83 ? 2.388 3.930 7.517 1.00 86.56 83 ALA A C 1
ATOM 671 O O . ALA A 1 83 ? 3.287 3.729 8.347 1.00 86.56 83 ALA A O 1
ATOM 672 N N . LEU A 1 84 ? 1.082 3.767 7.785 1.00 86.81 84 LEU A N 1
ATOM 673 C CA . LEU A 1 84 ? 0.520 3.429 9.097 1.00 86.81 84 LEU A CA 1
ATOM 674 C C . LEU A 1 84 ? 0.944 4.415 10.202 1.00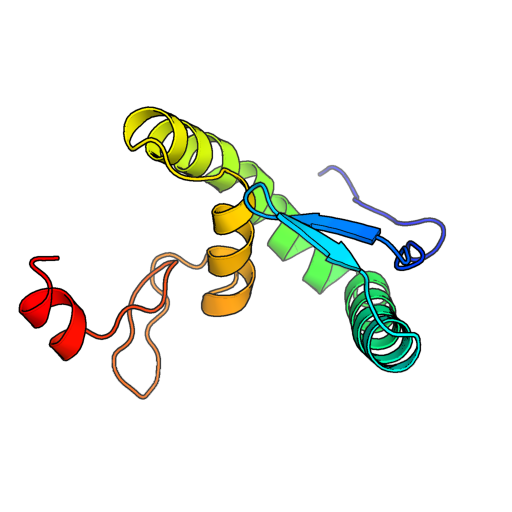 86.81 84 LEU A C 1
ATOM 676 O O . LEU A 1 84 ? 1.287 4.019 11.317 1.00 86.81 84 LEU A O 1
ATOM 680 N N . ILE A 1 85 ? 0.948 5.709 9.883 1.00 81.31 85 ILE A N 1
ATOM 681 C CA . ILE A 1 85 ? 1.113 6.804 10.844 1.00 81.31 85 ILE A CA 1
ATOM 682 C C . ILE A 1 85 ? -0.287 7.301 11.224 1.00 81.31 85 ILE A C 1
ATOM 684 O O . ILE A 1 85 ? -1.045 7.752 10.363 1.00 81.31 85 ILE A O 1
ATOM 688 N N . GLY A 1 86 ? -0.655 7.138 12.497 1.00 71.25 86 GLY A N 1
ATOM 689 C CA . GLY A 1 86 ? -2.020 7.370 12.992 1.00 71.25 86 GLY A CA 1
ATOM 690 C C . GLY A 1 86 ? -2.368 8.844 13.200 1.00 71.25 86 GLY A C 1
ATOM 691 O O . GLY A 1 86 ? -3.539 9.201 13.197 1.00 71.25 86 GLY A O 1
ATOM 692 N N . ASP A 1 87 ? -1.357 9.694 13.322 1.00 74.25 87 ASP A N 1
ATOM 693 C CA . ASP A 1 87 ? -1.426 11.147 13.481 1.00 74.25 87 ASP A CA 1
ATOM 694 C C . ASP A 1 87 ? -1.000 11.895 12.205 1.00 74.25 87 ASP A C 1
ATOM 696 O O . ASP A 1 87 ? -0.721 13.091 12.237 1.00 74.25 87 ASP A O 1
ATOM 700 N N . ALA A 1 88 ? -0.946 11.203 11.060 1.00 71.25 88 ALA A N 1
ATOM 701 C CA . ALA A 1 88 ? -0.584 11.822 9.793 1.00 71.25 88 ALA A CA 1
ATOM 702 C C . ALA A 1 88 ? -1.628 12.869 9.385 1.00 71.25 88 ALA A C 1
ATOM 704 O O . ALA A 1 88 ? -2.807 12.543 9.248 1.00 71.25 88 ALA A O 1
ATOM 705 N N . VAL A 1 89 ? -1.183 14.102 9.141 1.00 68.69 89 VAL A N 1
ATOM 706 C CA . VAL A 1 89 ? -2.009 15.197 8.617 1.00 68.69 89 VAL A CA 1
ATOM 707 C C . VAL A 1 89 ? -1.369 15.724 7.335 1.00 68.69 89 VAL A C 1
ATOM 709 O O . VAL A 1 89 ? -0.223 16.174 7.360 1.00 68.69 89 VAL A O 1
ATOM 712 N N . SER A 1 90 ? -2.078 15.661 6.204 1.00 72.62 90 SER A N 1
ATOM 713 C CA . SER A 1 90 ? -1.574 16.237 4.950 1.00 72.62 90 SER A CA 1
ATOM 714 C C . SER A 1 90 ? -1.740 17.754 4.899 1.00 72.62 90 SER A C 1
ATOM 716 O O . SER A 1 90 ? -2.579 18.338 5.581 1.00 72.62 90 SER A O 1
ATOM 718 N N . VAL A 1 91 ? -1.014 18.388 3.973 1.00 69.88 91 VAL A N 1
ATOM 719 C CA . VAL A 1 91 ? -1.158 19.816 3.625 1.00 69.88 91 VAL A CA 1
ATOM 720 C C . VAL A 1 91 ? -2.597 20.169 3.209 1.00 69.88 91 VAL A C 1
ATOM 722 O O . VAL A 1 91 ? -3.011 21.319 3.302 1.00 69.88 91 VAL A O 1
ATOM 725 N N . SER A 1 92 ? -3.376 19.174 2.769 1.00 71.88 92 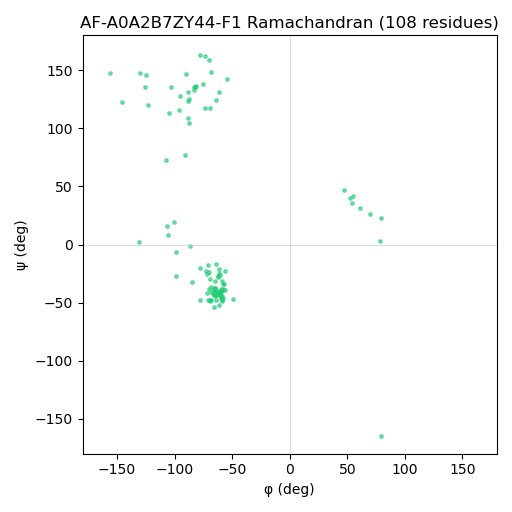SER A N 1
ATOM 726 C CA . SER A 1 92 ? -4.783 19.318 2.375 1.00 71.88 92 SER A CA 1
ATOM 727 C C . SER A 1 92 ? -5.789 18.859 3.446 1.00 71.88 92 SER A C 1
ATOM 729 O O . SER A 1 92 ? -6.941 18.591 3.110 1.00 71.88 92 SER A O 1
ATOM 731 N N . ASN A 1 93 ? -5.366 18.762 4.715 1.00 73.88 93 ASN A N 1
ATOM 732 C CA . ASN A 1 93 ? -6.171 18.346 5.878 1.00 73.88 93 ASN A CA 1
ATOM 733 C C . ASN A 1 93 ? -6.754 16.924 5.795 1.00 73.88 93 ASN A C 1
ATOM 735 O O . ASN A 1 93 ? -7.827 16.645 6.329 1.00 73.88 93 ASN A O 1
ATOM 739 N N . ALA A 1 94 ? -6.050 16.011 5.130 1.00 71.69 94 ALA A N 1
ATOM 740 C CA . ALA A 1 94 ? -6.348 14.585 5.228 1.00 71.69 94 ALA A CA 1
ATOM 741 C C . ALA A 1 94 ? -5.729 13.997 6.506 1.00 71.69 94 ALA A C 1
ATOM 743 O O . ALA A 1 94 ? -4.584 14.334 6.802 1.00 71.69 94 ALA A O 1
ATOM 744 N N . VAL A 1 95 ? -6.451 13.153 7.254 1.00 75.25 95 VAL A N 1
ATOM 745 C CA . VAL A 1 95 ? -6.037 12.712 8.603 1.00 75.25 95 VAL A CA 1
ATOM 746 C C . VAL A 1 95 ? -5.970 11.185 8.741 1.00 75.25 95 VAL A C 1
ATOM 748 O O . VAL A 1 95 ? -6.782 10.448 8.180 1.00 75.25 95 VAL A O 1
ATOM 751 N N . GLY A 1 96 ? -5.011 10.713 9.541 1.00 79.62 96 GLY A N 1
ATOM 752 C CA . GLY A 1 96 ? -4.941 9.345 10.056 1.00 79.62 96 GLY A CA 1
ATOM 753 C C . GLY A 1 96 ? -4.399 8.315 9.065 1.00 79.62 96 GLY A C 1
ATOM 754 O O . GLY A 1 96 ? -3.809 8.663 8.039 1.00 79.62 96 GLY A O 1
ATOM 755 N N . PHE A 1 97 ? -4.606 7.027 9.380 1.00 80.06 97 PHE A N 1
ATOM 756 C CA . PHE A 1 97 ? -4.115 5.895 8.576 1.00 80.06 97 PHE A CA 1
ATOM 757 C C . PHE A 1 97 ? -4.585 5.913 7.122 1.00 80.06 97 PHE A C 1
ATOM 759 O O . PHE A 1 97 ? -3.856 5.485 6.234 1.00 80.06 97 PHE A O 1
ATOM 766 N N . TRP A 1 98 ? -5.798 6.406 6.901 1.00 84.38 98 TRP A N 1
ATOM 767 C CA . TRP A 1 98 ? -6.471 6.354 5.609 1.00 84.38 98 TRP A CA 1
ATOM 768 C C . TRP A 1 98 ? -6.354 7.653 4.814 1.00 84.38 98 TRP A C 1
ATOM 770 O O . TRP A 1 98 ? -6.819 7.692 3.684 1.00 84.38 98 TRP A O 1
ATOM 780 N N . GLN A 1 99 ? -5.782 8.714 5.402 1.00 75.19 99 GLN A N 1
ATOM 781 C CA . GLN A 1 99 ? -5.737 10.049 4.796 1.00 75.19 99 GLN A CA 1
ATOM 782 C C . GLN A 1 99 ? -7.106 10.486 4.232 1.00 75.19 99 GLN A C 1
ATOM 784 O O . GLN A 1 99 ? -7.218 11.022 3.127 1.00 75.19 99 GLN A O 1
ATOM 789 N N . PHE A 1 100 ? -8.174 10.304 5.010 1.00 75.25 100 PHE A N 1
ATOM 790 C CA . PHE A 1 100 ? -9.482 10.834 4.632 1.00 75.25 100 PHE A CA 1
ATOM 791 C C . PHE A 1 100 ? -9.537 12.344 4.864 1.00 75.25 100 PHE A C 1
ATOM 793 O O . PHE A 1 100 ? -9.047 12.848 5.876 1.00 75.25 100 PHE A O 1
ATOM 800 N N . LYS A 1 101 ? -10.137 13.073 3.919 1.00 65.19 101 LYS A N 1
ATOM 801 C CA . LYS A 1 101 ? -10.389 14.515 4.036 1.00 65.19 101 LYS A CA 1
ATOM 802 C C . LYS A 1 101 ? -11.668 14.760 4.837 1.00 65.19 101 LYS A C 1
ATOM 804 O O . LYS A 1 101 ? -12.705 14.181 4.521 1.00 65.19 101 LYS A O 1
ATOM 809 N N . ASP A 1 102 ? -11.607 15.680 5.801 1.00 60.69 102 ASP A N 1
ATOM 810 C CA . ASP A 1 102 ? -12.716 16.014 6.718 1.00 60.69 102 ASP A CA 1
ATOM 811 C C . ASP A 1 102 ? -13.993 16.480 5.977 1.00 60.69 102 ASP A C 1
ATOM 813 O O . ASP A 1 102 ? -15.105 16.139 6.368 1.00 60.69 102 ASP A O 1
ATOM 817 N N . TYR A 1 103 ? -13.859 17.184 4.841 1.00 55.59 103 TYR A N 1
ATOM 818 C CA . TYR A 1 103 ? -15.021 17.620 4.045 1.00 55.59 103 TYR A CA 1
ATOM 819 C C . TYR A 1 103 ? -15.763 16.450 3.374 1.00 55.59 103 TYR A C 1
ATOM 821 O O . TYR A 1 103 ? -16.985 16.457 3.311 1.00 55.59 103 TYR A O 1
ATOM 829 N N . THR A 1 104 ? -15.041 15.422 2.916 1.00 56.81 104 THR A N 1
ATOM 830 C CA . THR A 1 104 ? -15.632 14.280 2.197 1.00 56.81 104 THR A CA 1
ATOM 831 C C . THR A 1 104 ? -16.155 13.206 3.150 1.00 56.81 104 THR A C 1
ATOM 833 O O . THR A 1 104 ? -17.162 12.580 2.841 1.00 56.81 104 THR A O 1
ATOM 836 N N . ALA A 1 105 ? -15.526 13.015 4.317 1.00 57.09 105 ALA A N 1
ATOM 837 C CA . ALA A 1 105 ? -15.995 12.063 5.330 1.00 57.09 105 ALA A CA 1
ATOM 838 C C . ALA A 1 105 ? -17.422 12.401 5.803 1.00 57.09 105 ALA A C 1
ATOM 840 O O . ALA A 1 105 ? -18.312 11.550 5.747 1.00 57.09 105 ALA A O 1
ATOM 841 N N . ARG A 1 106 ? -17.680 13.685 6.097 1.00 57.38 106 ARG A N 1
ATOM 842 C CA . ARG A 1 106 ? -19.001 14.167 6.534 1.00 57.38 106 ARG A CA 1
ATOM 843 C C . ARG A 1 106 ? -20.089 14.034 5.467 1.00 57.38 106 ARG A C 1
ATOM 845 O O . ARG A 1 106 ? -21.246 13.826 5.820 1.00 57.38 106 ARG A O 1
ATOM 852 N N . GLU A 1 107 ? -19.746 14.136 4.180 1.00 54.81 107 GLU A N 1
ATOM 853 C CA . GLU A 1 107 ? -20.708 13.965 3.078 1.00 54.81 107 GLU A CA 1
ATOM 854 C C . GLU A 1 107 ? -21.137 12.503 2.871 1.00 54.81 107 GLU A C 1
ATOM 856 O O . GLU A 1 107 ? -22.230 12.263 2.359 1.00 54.81 107 GLU A O 1
ATOM 861 N N . ILE A 1 108 ? -20.327 11.529 3.305 1.00 58.62 108 ILE A N 1
ATOM 862 C CA . ILE A 1 108 ? -20.650 10.093 3.217 1.00 58.62 108 ILE A CA 1
ATOM 863 C C . ILE A 1 108 ? -21.030 9.461 4.566 1.00 58.62 108 ILE A C 1
ATOM 865 O O . ILE A 1 108 ? -21.210 8.248 4.642 1.00 58.62 108 ILE A O 1
ATOM 869 N N . GLY A 1 109 ? -21.199 10.273 5.616 1.00 53.28 109 GLY A N 1
ATOM 870 C CA . GLY A 1 109 ? -21.645 9.824 6.939 1.00 53.28 109 GLY A CA 1
ATOM 871 C C . GLY A 1 109 ? -20.561 9.178 7.811 1.00 53.28 109 GLY A C 1
ATOM 872 O O . GLY A 1 109 ? -20.906 8.413 8.711 1.00 53.28 109 GLY A O 1
ATOM 873 N N . LEU A 1 110 ? -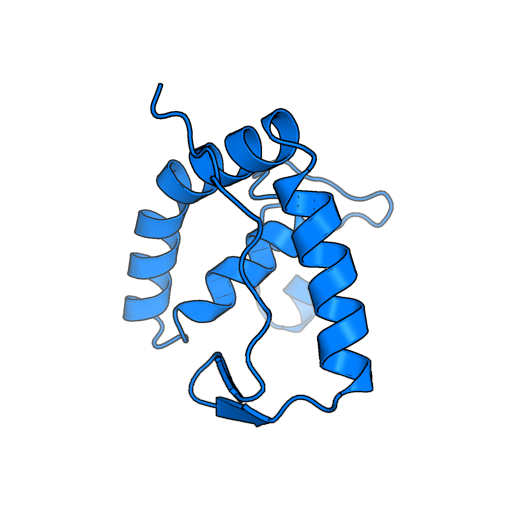19.284 9.475 7.540 1.00 55.84 110 LEU A N 1
ATOM 874 C CA . LEU A 1 110 ? -18.123 9.115 8.365 1.00 55.84 110 LEU A CA 1
ATOM 875 C C . LEU A 1 110 ? -17.683 10.271 9.272 1.00 55.84 110 LEU A C 1
ATOM 877 O O . LEU A 1 110 ? -17.761 11.444 8.836 1.00 55.84 110 LEU A O 1
#

Foldseek 3Di:
DDQPQDPAQDQQDQWDQAFNDIDGDDPVRSVVVVVVSRVLNVCRVNVVLLVVLCVVCLVVLVVVCVVVVGRSRCLVQLCVQPSQDQQDQDPQGQGGSNRHHPVVCVVVVD